Protein AF-A0A7S0VS40-F1 (afdb_monomer)

Solvent-accessible surface area (backbone atoms only — not comparable to full-atom values): 7631 Å² total; per-residue (Å²): 134,65,94,85,54,64,66,47,78,46,68,32,42,30,72,89,53,101,75,30,57,52,51,64,50,39,63,75,50,34,48,69,79,41,61,60,46,90,38,32,65,32,36,32,33,24,39,34,40,30,71,51,86,94,34,74,97,52,78,59,32,37,36,39,28,26,29,62,51,68,70,21,24,56,50,43,37,62,72,48,51,48,27,49,53,33,44,76,72,66,40,92,74,34,69,81,91,82,80,91,79,84,73,95,59,92,78,90,74,65,93,88,34,61,69,70,76,89,78,86,87,82,84,84,132

Sequence (125 aa):
ISKGADILVTSGGVSMGDRDLVKPLLEKRGVIHYGRVLMKPGKPLTFATVETPERQGKPRLLVFGLPGNPVSSIVTFHLVVHPCIRKLKGFADPYLRRVRALTSTPLKLDPERPEYHRVMLKWDD

InterPro domains:
  IPR001453 MoaB/Mog domain [PF00994] (3-86)
  IPR008284 Molybdenum cofactor biosynthesis, conserved site [PS01079] (15-48)
  IPR036425 MoaB/Mog-like domain superfamily [G3DSA:3.40.980.10] (1-95)
  IPR036425 MoaB/Mog-like domain superfamily [SSF53218] (3-91)
  IPR036688 MoeA, C-terminal, domain IV superfamily [G3DSA:2.40.340.10] (98-125)
  IPR038987 Molybdopterin biosynthesis protein MoeA-like [PTHR10192] (2-123)

Foldseek 3Di:
DDQDDQEAEAEALLAPDPRSVVVVVLVVFWAWPDQADQAPPAGRWTWTFGDDPSQVVHGTRIYIYTYNPPVNRVVCCLQPVQLVVCVVVVNPRSHDDDDDDDDPDDDDDDPRGYYDDDDDDDDDD

Organism: NCBI:txid464990

Secondary structure (DSSP, 8-state):
--TT-SEEEEESS-SSSTT--HHHHHHHHEEEEES--S-BTTTT-EEEEE--GGGTTSPPEEEEEE-SSHHHHHHHIIIIIHHHHHHHTT-SS-SPP------SS-----SSS-B----------

Mean predicted aligned error: 4.87 Å

Structure (mmCIF, N/CA/C/O backbone):
data_AF-A0A7S0VS40-F1
#
_entry.id   AF-A0A7S0VS40-F1
#
loop_
_atom_site.group_PDB
_atom_site.id
_atom_site.type_symbol
_atom_site.label_atom_id
_atom_site.label_alt_id
_atom_site.label_comp_id
_atom_site.label_asym_id
_atom_site.label_entity_id
_atom_site.label_seq_id
_atom_site.pdbx_PDB_ins_code
_atom_site.Cartn_x
_atom_site.Cartn_y
_atom_site.Cartn_z
_atom_site.occupancy
_atom_site.B_iso_or_equiv
_atom_site.auth_seq_id
_atom_site.auth_comp_id
_atom_site.auth_asym_id
_atom_site.auth_atom_id
_atom_site.pdbx_PDB_model_num
ATOM 1 N N . ILE A 1 1 ? -15.748 8.428 12.177 1.00 56.72 1 ILE A N 1
ATOM 2 C CA . ILE A 1 1 ? -15.087 8.479 10.844 1.00 56.72 1 ILE A CA 1
ATOM 3 C C . ILE A 1 1 ? -15.590 7.265 10.066 1.00 56.72 1 ILE A C 1
ATOM 5 O O . ILE A 1 1 ? -15.628 6.195 10.649 1.00 56.72 1 ILE A O 1
ATOM 9 N N . SER A 1 2 ? -16.094 7.483 8.844 1.00 59.19 2 SER A N 1
ATOM 10 C CA . SER A 1 2 ? -16.762 6.518 7.943 1.00 59.19 2 SER A CA 1
ATOM 11 C C . SER A 1 2 ? -17.877 5.653 8.560 1.00 59.19 2 SER A C 1
ATOM 13 O O . SER A 1 2 ? -17.663 4.491 8.907 1.00 59.19 2 SER A O 1
ATOM 15 N N . LYS A 1 3 ? -19.099 6.201 8.649 1.00 66.25 3 LYS A N 1
ATOM 16 C CA . LYS A 1 3 ? -20.297 5.430 9.021 1.00 66.25 3 LYS A CA 1
ATOM 17 C C . LYS A 1 3 ? -20.519 4.310 7.991 1.00 66.25 3 LYS A C 1
ATOM 19 O O . LYS A 1 3 ? -21.000 4.573 6.897 1.00 66.25 3 LYS A O 1
ATOM 24 N N . GLY A 1 4 ? -20.124 3.085 8.336 1.00 79.25 4 GLY A N 1
ATOM 25 C CA . GLY A 1 4 ? -20.387 1.875 7.548 1.00 79.25 4 GLY A CA 1
ATOM 26 C C . GLY A 1 4 ? -19.307 1.424 6.555 1.00 79.25 4 GLY A C 1
ATOM 27 O O . GLY A 1 4 ? -19.480 0.362 5.975 1.00 79.25 4 GLY A O 1
ATOM 28 N N . ALA A 1 5 ? -18.193 2.143 6.369 1.00 89.75 5 ALA A N 1
ATOM 29 C CA . ALA A 1 5 ? -17.125 1.676 5.467 1.00 89.75 5 ALA A CA 1
ATOM 30 C C . ALA A 1 5 ? -16.212 0.653 6.153 1.00 89.75 5 ALA A C 1
ATOM 32 O O . ALA A 1 5 ? -15.900 0.828 7.331 1.00 89.75 5 ALA A O 1
ATOM 33 N N . ASP A 1 6 ? -15.768 -0.379 5.429 1.00 92.81 6 ASP A N 1
ATOM 34 C CA . ASP A 1 6 ? -14.789 -1.386 5.891 1.00 92.81 6 ASP A CA 1
ATOM 35 C C . ASP A 1 6 ? -13.336 -0.956 5.719 1.00 92.81 6 ASP A C 1
ATOM 37 O O . ASP A 1 6 ? -12.459 -1.396 6.466 1.00 92.81 6 ASP A O 1
ATOM 41 N N . ILE A 1 7 ? -13.092 -0.067 4.756 1.00 95.56 7 ILE A N 1
ATOM 42 C CA . ILE A 1 7 ? -11.774 0.470 4.448 1.00 95.56 7 ILE A CA 1
ATOM 43 C C . ILE A 1 7 ? -11.857 1.997 4.382 1.00 95.56 7 ILE A C 1
ATOM 45 O O . ILE A 1 7 ? -12.709 2.554 3.690 1.00 95.56 7 ILE A O 1
ATOM 49 N N . LEU A 1 8 ? -10.924 2.668 5.053 1.00 94.69 8 LEU A N 1
ATOM 50 C CA . LEU A 1 8 ? -10.607 4.079 4.876 1.00 94.69 8 LEU A CA 1
ATOM 51 C C . LEU A 1 8 ? -9.257 4.195 4.164 1.00 94.69 8 LEU A C 1
ATOM 53 O O . LEU A 1 8 ? -8.254 3.656 4.627 1.00 94.69 8 LEU A O 1
ATOM 57 N N . VAL A 1 9 ? -9.220 4.927 3.056 1.00 95.75 9 VAL A N 1
ATOM 58 C CA . VAL A 1 9 ? -7.980 5.216 2.328 1.00 95.75 9 VAL A CA 1
ATOM 59 C C . VAL A 1 9 ? -7.740 6.716 2.362 1.00 95.75 9 VAL A C 1
ATOM 61 O O . VAL A 1 9 ? -8.626 7.493 2.010 1.00 95.75 9 VAL A O 1
ATOM 64 N N . THR A 1 10 ? -6.546 7.123 2.773 1.00 93.62 10 THR A N 1
ATOM 65 C CA . THR A 1 10 ? -6.080 8.509 2.679 1.00 93.62 10 THR A CA 1
ATOM 66 C C . THR A 1 10 ? -4.846 8.575 1.789 1.00 93.62 10 THR A C 1
ATOM 68 O O . THR A 1 10 ? -4.141 7.582 1.624 1.00 93.62 10 THR A O 1
ATOM 71 N N . SER A 1 11 ? -4.566 9.739 1.206 1.00 91.25 11 SER A N 1
ATOM 72 C CA . SER A 1 11 ? -3.326 9.996 0.469 1.00 91.25 11 SER A CA 1
ATOM 73 C C . SER A 1 11 ? -2.679 11.282 0.964 1.00 91.25 11 SER A C 1
ATOM 75 O O . SER A 1 11 ? -3.352 12.307 1.057 1.00 91.25 11 SER A O 1
ATOM 77 N N . GLY A 1 12 ? -1.377 11.238 1.245 1.00 84.88 12 GLY A N 1
ATOM 78 C CA . GLY A 1 12 ? -0.676 12.336 1.914 1.00 84.88 12 GLY A CA 1
ATOM 79 C C . GLY A 1 12 ? -0.901 12.334 3.430 1.00 84.88 12 GLY A C 1
ATOM 80 O O . GLY A 1 12 ? -1.679 11.542 3.957 1.00 84.88 12 GLY A O 1
ATOM 81 N N . GLY A 1 13 ? -0.169 13.183 4.157 1.00 81.00 13 GLY A N 1
ATOM 82 C CA . GLY A 1 13 ? -0.310 13.294 5.615 1.00 81.00 13 GLY A CA 1
ATOM 83 C C . GLY A 1 13 ? 0.314 12.147 6.428 1.00 81.00 13 GLY A C 1
ATOM 84 O O . GLY A 1 13 ? 0.030 12.032 7.618 1.00 81.00 13 GLY A O 1
ATOM 85 N N . VAL A 1 14 ? 1.102 11.266 5.793 1.00 76.69 14 VAL A N 1
ATOM 86 C CA . VAL A 1 14 ? 1.609 9.989 6.356 1.00 76.69 14 VAL A CA 1
ATOM 87 C C . VAL A 1 14 ? 3.135 9.853 6.291 1.00 76.69 14 VAL A C 1
ATOM 89 O O . VAL A 1 14 ? 3.680 8.775 6.522 1.00 76.69 14 VAL A O 1
ATOM 92 N N . SER A 1 15 ? 3.852 10.910 5.925 1.00 76.62 15 SER A N 1
ATOM 93 C CA . SER A 1 15 ? 5.303 10.889 5.733 1.00 76.62 15 SER A CA 1
ATOM 94 C C . SER A 1 15 ? 6.048 11.259 7.029 1.00 76.62 15 SER A C 1
ATOM 96 O O . SER A 1 15 ? 5.862 10.565 8.034 1.00 76.62 15 SER A O 1
ATOM 98 N N . MET A 1 16 ? 6.928 12.269 6.973 1.00 65.81 16 MET A N 1
ATOM 99 C CA . MET A 1 16 ? 7.728 12.840 8.066 1.00 65.81 16 MET A CA 1
ATOM 100 C C . MET A 1 16 ? 7.590 14.375 8.156 1.00 65.81 16 MET A C 1
ATOM 102 O O . MET A 1 16 ? 8.482 15.033 8.674 1.00 65.81 16 MET A O 1
ATOM 106 N N . GLY A 1 17 ? 6.555 14.967 7.559 1.00 65.88 17 GLY A N 1
ATOM 107 C CA . GLY A 1 17 ? 6.336 16.413 7.595 1.00 65.88 17 GLY A CA 1
ATOM 108 C C . GLY A 1 17 ? 5.640 16.854 8.881 1.00 65.88 17 GLY A C 1
ATOM 109 O O . GLY A 1 17 ? 4.807 16.131 9.419 1.00 65.88 17 GLY A O 1
ATOM 110 N N . ASP A 1 18 ? 5.897 18.085 9.319 1.00 61.91 18 ASP A N 1
ATOM 111 C CA . ASP A 1 18 ? 5.350 18.663 10.563 1.00 61.91 18 ASP A CA 1
ATOM 112 C C . ASP A 1 18 ? 3.811 18.747 10.595 1.00 61.91 18 ASP A C 1
ATOM 114 O O . ASP A 1 18 ? 3.200 18.998 11.632 1.00 61.91 18 ASP A O 1
ATOM 118 N N . ARG A 1 19 ? 3.163 18.538 9.441 1.00 72.06 19 ARG A N 1
ATOM 119 C CA . ARG A 1 19 ? 1.703 18.524 9.263 1.00 72.06 19 ARG A CA 1
ATOM 120 C C . ARG A 1 19 ? 1.145 17.135 8.943 1.00 72.06 19 ARG A C 1
ATOM 122 O O . ARG A 1 19 ? -0.001 17.021 8.508 1.00 72.06 19 ARG A O 1
ATOM 129 N N . ASP A 1 20 ? 1.921 16.074 9.153 1.00 80.62 20 ASP A N 1
ATOM 130 C CA . ASP A 1 20 ? 1.473 14.694 8.956 1.00 80.62 20 ASP A CA 1
ATOM 131 C C . ASP A 1 20 ? 0.605 14.226 10.131 1.00 80.62 20 ASP A C 1
ATOM 133 O O . ASP A 1 20 ? 1.014 13.451 10.991 1.00 80.62 20 ASP A O 1
ATOM 137 N N . LEU A 1 21 ? -0.635 14.718 10.162 1.00 83.38 21 LEU A N 1
ATOM 138 C CA . LEU A 1 21 ? -1.594 14.467 11.241 1.00 83.38 21 LEU A CA 1
ATOM 139 C C . LEU A 1 21 ? -2.183 13.048 11.225 1.00 83.38 21 LEU A C 1
ATOM 141 O O . LEU A 1 21 ? -2.769 12.622 12.221 1.00 83.38 21 LEU A O 1
ATOM 145 N N . VAL A 1 22 ? -2.046 12.305 10.120 1.00 84.00 22 VAL A N 1
ATOM 146 C CA . VAL A 1 22 ? -2.681 10.985 9.974 1.00 84.00 22 VAL A CA 1
ATOM 147 C C . VAL A 1 22 ? -2.051 9.976 10.928 1.00 84.00 22 VAL A C 1
ATOM 149 O O . VAL A 1 22 ? -2.776 9.264 11.616 1.00 84.00 22 VAL A O 1
ATOM 152 N N . LYS A 1 23 ? -0.717 9.933 11.022 1.00 80.38 23 LYS A N 1
ATOM 153 C CA . LYS A 1 23 ? -0.016 8.995 11.914 1.00 80.38 23 LYS A CA 1
ATOM 154 C C . LYS A 1 23 ? -0.344 9.233 13.395 1.00 80.38 23 LYS A C 1
ATOM 156 O O . LYS A 1 23 ? -0.868 8.302 14.000 1.00 80.38 23 LYS A O 1
ATOM 161 N N . PRO A 1 24 ? -0.186 10.451 13.954 1.00 86.62 24 PRO A N 1
ATOM 162 C CA . PRO A 1 24 ? -0.559 10.723 15.343 1.00 86.62 24 PRO A CA 1
ATOM 163 C C . PRO A 1 24 ? -2.032 10.435 15.646 1.00 86.62 24 PRO A C 1
ATOM 165 O O . PRO A 1 24 ? -2.379 10.007 16.747 1.00 86.62 24 PRO A O 1
ATOM 168 N N . LEU A 1 25 ? -2.932 10.670 14.684 1.00 87.81 25 LEU A N 1
ATOM 169 C CA . LEU A 1 25 ? -4.347 10.349 14.856 1.00 87.81 25 LEU A CA 1
ATOM 170 C C . LEU A 1 25 ? -4.577 8.833 14.927 1.00 87.81 25 LEU A C 1
ATOM 172 O O . LEU A 1 25 ? -5.352 8.376 15.768 1.00 87.81 25 LEU A O 1
ATOM 176 N N . LEU A 1 26 ? -3.909 8.063 14.065 1.00 88.56 26 LEU A N 1
ATOM 177 C CA . LEU A 1 26 ? -3.995 6.604 14.054 1.00 88.56 26 LEU A CA 1
ATOM 178 C C . LEU A 1 26 ? -3.369 5.979 15.301 1.00 88.56 26 LEU A C 1
ATOM 180 O O . LEU A 1 26 ? -3.962 5.056 15.846 1.00 88.56 26 LEU A O 1
ATOM 184 N N . GLU A 1 27 ? -2.254 6.512 15.799 1.00 87.75 27 GLU A N 1
ATOM 185 C CA . GLU A 1 27 ? -1.626 6.077 17.058 1.00 87.75 27 GLU A CA 1
ATOM 186 C C . GLU A 1 27 ? -2.561 6.256 18.260 1.00 87.75 27 GLU A C 1
ATOM 188 O O . GLU A 1 27 ? -2.595 5.419 19.155 1.00 87.75 27 GLU A O 1
ATOM 193 N N . 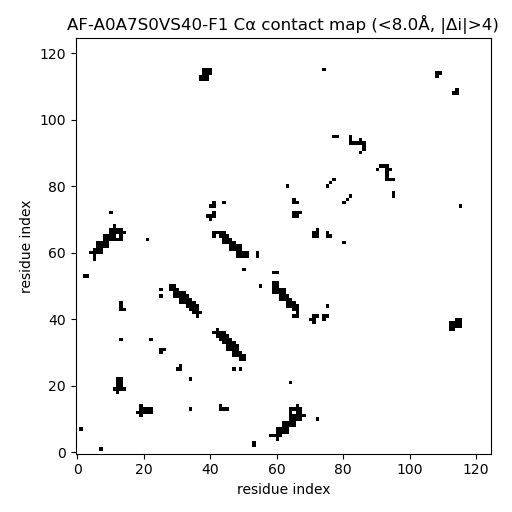LYS A 1 28 ? -3.367 7.325 18.270 1.00 89.50 28 LYS A N 1
ATOM 194 C CA . LYS A 1 28 ? -4.331 7.595 19.350 1.00 89.50 28 LYS A CA 1
ATOM 195 C C . LYS A 1 28 ? -5.614 6.772 19.258 1.00 89.50 28 LYS A C 1
ATOM 197 O O . LYS A 1 28 ? -6.299 6.602 20.262 1.00 89.50 28 LYS A O 1
ATOM 202 N N . ARG A 1 29 ? -6.018 6.367 18.053 1.00 88.56 29 ARG A N 1
ATOM 203 C CA . ARG A 1 29 ? -7.353 5.795 17.786 1.00 88.56 29 ARG A CA 1
ATOM 204 C C . ARG A 1 29 ? -7.318 4.325 17.372 1.00 88.56 29 ARG A C 1
ATOM 206 O O . ARG A 1 29 ? -8.373 3.708 17.280 1.00 88.56 29 ARG A O 1
ATOM 213 N N . GLY A 1 30 ? -6.149 3.760 17.104 1.00 91.50 30 GLY A N 1
ATOM 214 C CA . GLY A 1 30 ? -6.023 2.402 16.602 1.00 91.50 30 GLY A CA 1
ATOM 215 C C . GLY A 1 30 ? -4.626 1.828 16.769 1.00 91.50 30 GLY A C 1
ATOM 216 O O . GLY A 1 30 ? -3.818 2.296 17.561 1.00 91.50 30 GLY A O 1
ATOM 217 N N . VAL A 1 31 ? -4.363 0.772 16.009 1.00 94.75 31 VAL A N 1
ATOM 218 C CA . VAL A 1 31 ? -3.086 0.059 15.992 1.00 94.75 31 VAL A CA 1
ATOM 219 C C . VAL A 1 31 ? -2.460 0.246 14.623 1.00 94.75 31 VAL A C 1
ATOM 221 O O . VAL A 1 31 ? -3.044 -0.185 13.627 1.00 94.75 31 VAL A O 1
ATOM 224 N N . ILE A 1 32 ? -1.287 0.876 14.570 1.00 94.50 32 ILE A N 1
A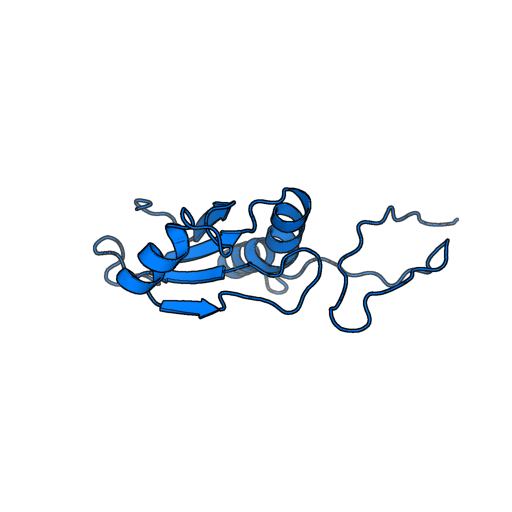TOM 225 C CA . ILE A 1 32 ? -0.459 0.927 13.362 1.00 94.50 32 ILE A CA 1
ATOM 226 C C . ILE A 1 32 ? 0.322 -0.384 13.266 1.00 94.50 32 ILE A C 1
ATOM 228 O O . ILE A 1 32 ? 1.092 -0.717 14.160 1.00 94.50 32 ILE A O 1
ATOM 232 N N . HIS A 1 33 ? 0.140 -1.110 12.165 1.00 95.88 33 HIS A N 1
ATOM 233 C CA . HIS A 1 33 ? 0.849 -2.368 11.897 1.00 95.88 33 HIS A CA 1
ATOM 234 C C . HIS A 1 33 ? 2.188 -2.118 11.208 1.00 95.88 33 HIS A C 1
ATOM 236 O O . HIS A 1 3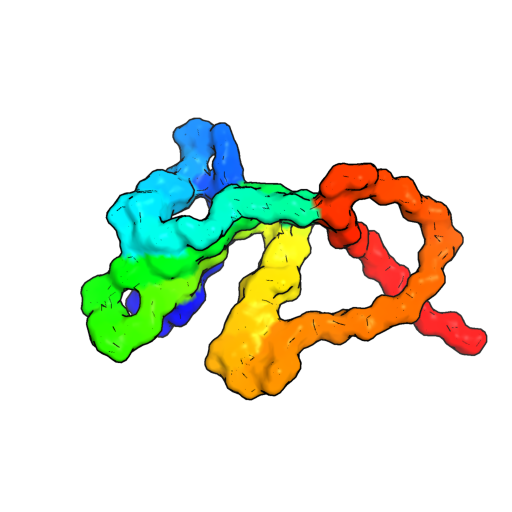3 ? 3.176 -2.792 11.479 1.00 95.88 33 HIS A O 1
ATOM 242 N N . TYR A 1 34 ? 2.229 -1.126 10.321 1.00 93.56 34 TYR A N 1
ATOM 243 C CA . TYR A 1 34 ? 3.459 -0.613 9.729 1.00 93.56 34 TYR A CA 1
ATOM 244 C C . TYR A 1 34 ? 3.258 0.829 9.266 1.00 93.56 34 TYR A C 1
ATOM 246 O O . TYR A 1 34 ? 2.174 1.202 8.821 1.00 93.56 34 TYR A O 1
ATOM 254 N N . GLY A 1 35 ? 4.317 1.639 9.355 1.00 90.56 35 GLY A N 1
ATOM 255 C CA . GLY A 1 35 ? 4.341 3.032 8.879 1.00 90.56 35 GLY A CA 1
ATOM 25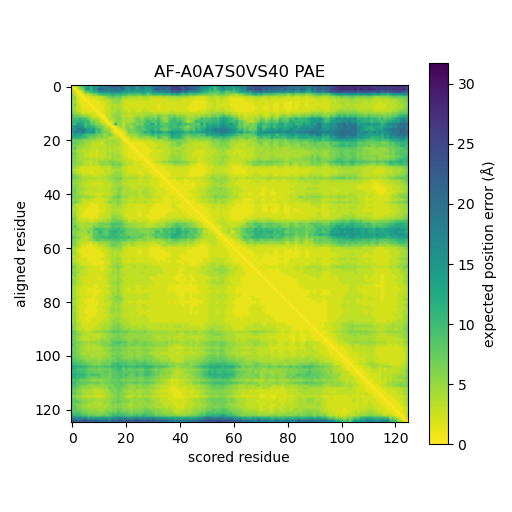6 C C . GLY A 1 35 ? 5.404 3.313 7.813 1.00 90.56 35 GLY A C 1
ATOM 257 O O . GLY A 1 35 ? 5.570 4.462 7.388 1.00 90.56 35 GLY A O 1
ATOM 258 N N . ARG A 1 36 ? 6.172 2.281 7.440 1.00 91.31 36 ARG A N 1
ATOM 259 C CA . ARG A 1 36 ? 7.156 2.294 6.359 1.00 91.31 36 ARG A CA 1
ATOM 260 C C . ARG A 1 36 ? 7.251 0.907 5.730 1.00 91.31 36 ARG A C 1
ATOM 262 O O . ARG A 1 36 ? 7.225 -0.089 6.445 1.00 91.31 36 ARG A O 1
ATOM 269 N N . VAL A 1 37 ? 7.432 0.861 4.416 1.00 94.50 37 VAL A N 1
ATOM 270 C CA . VAL A 1 37 ? 7.636 -0.377 3.652 1.00 94.50 37 VAL A CA 1
ATOM 271 C C . VAL A 1 37 ? 8.935 -0.274 2.861 1.00 94.50 37 VAL A C 1
ATOM 273 O O . VAL A 1 37 ? 9.244 0.776 2.290 1.00 94.50 37 VAL A O 1
ATOM 276 N N . LEU A 1 38 ? 9.711 -1.360 2.826 1.00 95.81 38 LEU A N 1
ATOM 277 C CA . LEU A 1 38 ? 10.933 -1.448 2.029 1.00 95.81 38 LEU A CA 1
ATOM 278 C C . LEU A 1 38 ? 10.573 -1.612 0.544 1.00 95.81 38 LEU A C 1
ATOM 280 O O . LEU A 1 38 ? 10.490 -2.717 0.020 1.00 95.81 38 LEU A O 1
ATOM 284 N N . MET A 1 39 ? 10.294 -0.492 -0.119 1.00 95.50 39 MET A N 1
ATOM 285 C CA . MET A 1 39 ? 9.906 -0.453 -1.528 1.00 95.50 39 MET A CA 1
ATOM 286 C C . MET A 1 39 ? 10.241 0.889 -2.177 1.00 95.50 39 MET A C 1
ATOM 288 O O . MET A 1 39 ? 10.389 1.918 -1.499 1.00 95.50 39 MET A O 1
ATOM 292 N N . LYS A 1 40 ? 10.277 0.895 -3.510 1.00 95.06 40 LYS A N 1
ATOM 293 C CA . LYS A 1 40 ? 10.398 2.107 -4.317 1.00 95.06 40 LYS A CA 1
ATOM 294 C C . LYS A 1 40 ? 9.489 2.037 -5.552 1.00 95.06 40 LYS A C 1
ATOM 296 O O . LYS A 1 40 ? 9.539 1.052 -6.273 1.00 95.06 40 LYS A O 1
ATOM 301 N N . PRO A 1 41 ? 8.690 3.075 -5.847 1.00 94.56 41 PRO A N 1
ATOM 302 C CA . PRO A 1 41 ? 8.263 4.139 -4.935 1.00 94.56 41 PRO A CA 1
ATOM 303 C C . PRO A 1 41 ? 7.329 3.586 -3.839 1.00 94.56 41 PRO A C 1
ATOM 305 O O . PRO A 1 41 ? 6.820 2.483 -3.978 1.00 94.56 41 PRO A O 1
ATOM 308 N N . GLY A 1 42 ? 7.072 4.345 -2.764 1.00 94.31 42 GLY A N 1
ATOM 309 C CA . GLY A 1 42 ? 6.042 3.964 -1.777 1.00 94.31 42 GLY A CA 1
ATOM 310 C C . GLY A 1 42 ? 6.471 3.823 -0.315 1.00 94.31 42 GLY A C 1
ATOM 311 O O . GLY A 1 42 ? 5.637 3.472 0.513 1.00 94.31 42 GLY A O 1
ATOM 312 N N . LYS A 1 43 ? 7.728 4.146 0.029 1.00 93.75 43 LYS A N 1
ATOM 313 C CA . LYS A 1 43 ? 8.281 4.002 1.392 1.00 93.75 43 LYS A CA 1
ATOM 314 C C . LYS A 1 43 ? 7.341 4.409 2.544 1.00 93.75 43 LYS A C 1
ATOM 316 O O . LYS A 1 43 ? 7.292 3.639 3.495 1.00 93.75 43 LYS A O 1
ATOM 321 N N . PRO A 1 44 ? 6.619 5.552 2.534 1.00 93.88 44 PRO A N 1
ATOM 322 C CA . PRO A 1 44 ? 5.808 5.974 3.682 1.00 93.88 44 PRO A CA 1
ATOM 323 C C . PRO A 1 44 ? 4.391 5.366 3.724 1.00 93.88 44 PRO A C 1
ATOM 325 O O . PRO A 1 44 ? 3.523 5.912 4.402 1.00 93.88 44 PRO A O 1
ATOM 328 N N . LEU A 1 45 ? 4.130 4.262 3.012 1.00 95.00 45 LEU A N 1
ATOM 329 C CA . LEU A 1 45 ? 2.865 3.538 3.138 1.00 95.00 45 LEU A CA 1
ATOM 330 C C . LEU A 1 45 ? 2.620 3.124 4.597 1.0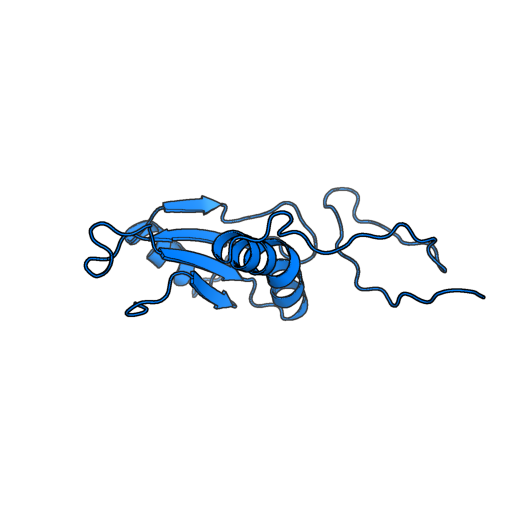0 95.00 45 LEU A C 1
ATOM 332 O O . LEU A 1 45 ? 3.468 2.491 5.228 1.00 95.00 45 LEU A O 1
ATOM 336 N N . THR A 1 46 ? 1.440 3.472 5.104 1.00 95.06 46 THR A N 1
ATOM 337 C CA . THR A 1 46 ? 0.992 3.154 6.460 1.00 95.06 46 THR A CA 1
ATOM 338 C C . THR A 1 46 ? -0.250 2.270 6.416 1.00 95.06 46 THR A C 1
ATOM 340 O O . THR A 1 46 ? -1.165 2.530 5.636 1.00 95.06 46 THR A O 1
ATOM 343 N N . PHE A 1 47 ? -0.311 1.259 7.278 1.00 96.81 47 PHE A N 1
ATOM 344 C CA . PHE A 1 47 ? -1.514 0.463 7.511 1.00 96.81 47 PHE A CA 1
ATOM 345 C C . PHE A 1 47 ? -1.828 0.396 8.997 1.00 96.81 47 PHE A C 1
ATOM 347 O O . PHE A 1 47 ? -0.948 0.149 9.826 1.00 96.81 47 PHE A O 1
ATOM 354 N N . ALA A 1 48 ? -3.099 0.594 9.319 1.00 96.06 48 ALA A N 1
ATOM 355 C CA . ALA A 1 48 ? -3.604 0.560 10.674 1.00 96.06 48 ALA A CA 1
ATOM 356 C C . ALA A 1 48 ? -4.987 -0.090 10.744 1.00 96.06 48 ALA A C 1
ATOM 358 O O . ALA A 1 48 ? -5.715 -0.172 9.756 1.00 96.06 48 ALA A O 1
ATOM 359 N N . THR A 1 49 ? -5.363 -0.513 11.944 1.00 95.81 49 THR A N 1
ATOM 360 C CA . THR A 1 49 ? -6.732 -0.927 12.268 1.00 95.81 49 THR A CA 1
ATOM 361 C C . THR A 1 49 ? -7.286 -0.049 13.372 1.00 95.81 49 THR A C 1
ATOM 363 O O . THR A 1 49 ? -6.620 0.127 14.391 1.00 95.81 49 THR A O 1
ATOM 366 N N . VAL A 1 50 ? -8.501 0.460 13.197 1.00 93.38 50 VAL A N 1
ATOM 367 C CA . VAL A 1 50 ? -9.174 1.356 14.146 1.00 93.38 50 VAL A CA 1
ATOM 368 C C . VAL A 1 50 ? -10.465 0.702 14.633 1.00 93.38 50 VAL A C 1
ATOM 370 O O . VAL A 1 50 ? -11.253 0.203 13.830 1.00 93.38 50 VAL A O 1
ATOM 373 N N . GLU A 1 51 ? -10.679 0.708 15.947 1.00 90.00 51 GLU A N 1
ATOM 374 C CA . GLU A 1 51 ? -11.964 0.350 16.553 1.00 90.00 51 GLU A CA 1
ATOM 375 C C . GLU A 1 51 ? -12.835 1.609 16.624 1.00 90.00 51 GLU A C 1
ATOM 377 O O . GLU A 1 51 ? -12.353 2.670 17.031 1.00 90.00 51 GLU A O 1
ATOM 382 N N . THR A 1 52 ? -14.102 1.523 16.217 1.00 84.56 52 THR A N 1
ATOM 383 C CA . THR A 1 52 ? -15.039 2.650 16.341 1.00 84.56 52 THR A CA 1
ATOM 384 C C . THR A 1 52 ? -16.304 2.199 17.063 1.00 84.56 52 THR A C 1
ATOM 386 O O . THR A 1 52 ? -16.698 1.044 16.909 1.00 84.56 52 THR A O 1
ATOM 389 N N . PRO A 1 53 ? -16.978 3.078 17.829 1.00 84.44 53 PRO A N 1
ATOM 390 C CA . PRO A 1 53 ? -18.217 2.712 18.521 1.00 84.44 53 PRO A CA 1
ATOM 391 C C . PRO A 1 53 ? -19.277 2.115 17.584 1.00 84.44 53 PRO A C 1
ATOM 393 O O . PRO A 1 53 ? -19.988 1.185 17.943 1.00 84.44 53 PRO A O 1
ATOM 396 N N . GLU A 1 54 ? -19.342 2.596 16.341 1.00 81.44 54 GLU A N 1
ATOM 397 C CA . GLU A 1 54 ? -20.293 2.132 15.324 1.00 81.44 54 GLU A CA 1
ATOM 398 C C . GLU A 1 54 ? -19.950 0.746 14.738 1.00 81.44 54 GLU A C 1
ATOM 400 O O . GLU A 1 54 ? -20.704 0.212 13.918 1.00 81.44 54 GLU A O 1
ATOM 405 N N . ARG A 1 55 ? -18.803 0.171 15.124 1.00 81.88 55 ARG A N 1
ATOM 406 C CA . ARG A 1 55 ? -18.300 -1.138 14.689 1.00 81.88 55 ARG A CA 1
ATOM 407 C C . ARG A 1 55 ? -18.283 -2.184 15.805 1.00 81.88 55 ARG A C 1
ATOM 409 O O . ARG A 1 55 ? -17.732 -3.258 15.596 1.00 81.88 55 ARG A O 1
ATOM 416 N N . GLN A 1 56 ? -18.951 -1.941 16.935 1.00 81.44 56 GLN A N 1
ATOM 417 C CA . GLN A 1 56 ? -19.065 -2.938 18.001 1.00 81.44 56 GLN A CA 1
ATOM 418 C C . GLN A 1 56 ? -19.641 -4.265 17.460 1.00 81.44 56 GLN A C 1
ATOM 420 O O . GLN A 1 56 ? -20.712 -4.293 16.856 1.00 81.44 56 GLN A O 1
ATOM 425 N N . GLY A 1 57 ? -18.892 -5.361 17.628 1.00 82.88 57 GLY A N 1
ATOM 426 C CA . GLY A 1 57 ? -19.242 -6.686 17.091 1.00 82.88 57 GLY A CA 1
ATOM 427 C C . GLY A 1 57 ? -18.933 -6.898 15.599 1.00 82.88 57 GLY A C 1
ATOM 428 O O . GLY A 1 57 ? -19.242 -7.958 15.061 1.00 82.88 57 GLY A O 1
ATOM 429 N N . LYS A 1 58 ? -18.314 -5.924 14.922 1.00 85.56 58 LYS A N 1
ATOM 430 C CA . LYS A 1 58 ? -17.836 -6.013 13.533 1.00 85.56 58 LYS A CA 1
ATOM 431 C C . LYS A 1 58 ? -16.302 -6.012 13.494 1.00 85.56 58 LYS A C 1
ATOM 433 O O . LYS A 1 58 ? -15.660 -5.615 14.463 1.00 85.56 58 LYS A O 1
ATOM 438 N N . PRO A 1 59 ? -15.677 -6.425 12.375 1.00 88.88 59 PRO A N 1
ATOM 439 C CA . PRO A 1 59 ? -14.238 -6.264 12.197 1.00 88.88 59 PRO A CA 1
ATOM 440 C C . PRO A 1 59 ? -13.800 -4.800 12.348 1.00 88.88 59 PRO A C 1
ATOM 442 O O . PRO A 1 59 ? -14.550 -3.879 12.015 1.00 88.88 59 PRO A O 1
ATOM 445 N N . ARG A 1 60 ? -12.560 -4.573 12.788 1.00 92.38 60 ARG A N 1
ATOM 446 C CA . ARG A 1 60 ? -11.969 -3.226 12.869 1.00 92.38 60 ARG A CA 1
ATOM 447 C C . ARG A 1 60 ? -11.950 -2.542 11.501 1.00 92.38 60 ARG A C 1
ATOM 449 O O . ARG A 1 60 ? -11.774 -3.202 10.478 1.00 92.38 60 ARG A O 1
ATOM 456 N N . LEU A 1 61 ? -12.079 -1.215 11.488 1.00 94.56 61 LEU A N 1
ATOM 457 C CA . LEU A 1 61 ? -11.890 -0.407 10.283 1.00 94.56 61 LEU A CA 1
ATOM 458 C C . LEU A 1 61 ? -10.441 -0.545 9.810 1.00 94.56 61 LEU A C 1
ATOM 460 O O . LEU A 1 61 ? -9.512 -0.251 10.567 1.00 94.56 61 LEU A O 1
ATOM 464 N N . LEU A 1 62 ? -10.247 -0.957 8.560 1.00 96.31 62 LEU A N 1
ATOM 465 C CA . LEU A 1 62 ? -8.930 -0.998 7.936 1.00 96.31 62 LEU A CA 1
ATOM 466 C C . LEU A 1 62 ? -8.579 0.398 7.423 1.00 96.31 62 LEU A C 1
ATOM 468 O O . LEU A 1 62 ? -9.352 0.986 6.670 1.00 96.31 62 LEU A O 1
ATOM 472 N N . VAL A 1 63 ? -7.423 0.934 7.804 1.00 95.94 63 VAL A N 1
ATOM 473 C CA . VAL A 1 63 ? -6.982 2.263 7.369 1.00 95.94 63 VAL A CA 1
ATOM 474 C C . VAL A 1 63 ? -5.667 2.165 6.613 1.00 95.94 63 VAL 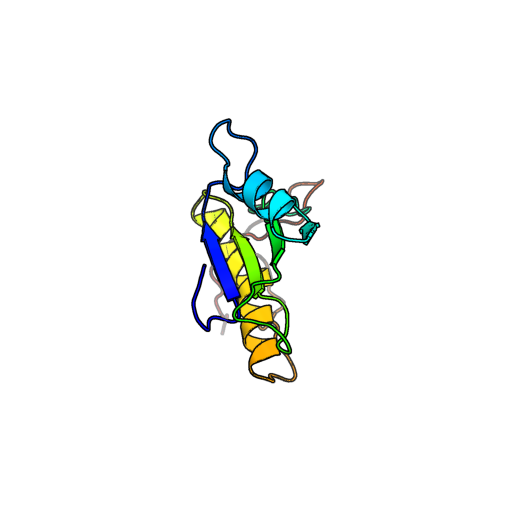A C 1
ATOM 476 O O . VAL A 1 63 ? -4.668 1.696 7.156 1.00 95.94 63 VAL A O 1
ATOM 479 N N . PHE A 1 64 ? -5.657 2.650 5.373 1.00 96.56 64 PHE A N 1
ATOM 480 C CA . PHE A 1 64 ? -4.462 2.750 4.540 1.00 96.56 64 PHE A CA 1
ATOM 481 C C . PHE A 1 64 ? -4.093 4.212 4.324 1.00 96.56 64 PHE A C 1
ATOM 483 O O . PHE A 1 64 ? -4.839 4.974 3.711 1.00 96.56 64 PHE A O 1
ATOM 490 N N . GLY A 1 65 ? -2.918 4.583 4.815 1.00 95.31 65 GLY A N 1
ATOM 491 C CA . GLY A 1 65 ? -2.304 5.878 4.588 1.00 95.31 65 GLY A CA 1
ATOM 492 C C . GLY A 1 65 ? -1.338 5.815 3.412 1.00 95.31 65 GLY A C 1
ATOM 493 O O . GLY A 1 65 ? -0.196 5.378 3.575 1.00 95.31 65 GLY A O 1
ATOM 494 N N . LEU A 1 66 ? -1.790 6.229 2.230 1.00 95.94 66 LEU A N 1
ATOM 495 C CA . LEU A 1 66 ? -0.985 6.230 1.014 1.00 95.94 66 LEU A CA 1
ATOM 496 C C . LEU A 1 66 ? -0.041 7.443 0.971 1.00 95.94 66 LEU A C 1
ATOM 498 O O . LEU A 1 66 ? -0.388 8.527 1.449 1.00 95.94 66 LEU A O 1
ATOM 502 N N . PRO A 1 67 ? 1.145 7.312 0.355 1.00 93.75 67 PRO A N 1
ATOM 503 C CA . PRO A 1 67 ? 2.046 8.439 0.136 1.00 93.75 67 PRO A CA 1
ATOM 504 C C . PRO A 1 67 ? 1.375 9.589 -0.633 1.00 93.75 67 PRO A C 1
ATOM 506 O O . PRO A 1 67 ? 0.574 9.353 -1.531 1.00 93.75 67 PRO A O 1
ATOM 509 N N . GLY A 1 68 ? 1.758 10.838 -0.346 1.00 92.19 68 GLY A N 1
ATOM 510 C CA . GLY A 1 68 ? 1.224 12.010 -1.063 1.00 92.19 68 GLY A CA 1
ATOM 511 C C . GLY A 1 68 ? 1.739 12.164 -2.499 1.00 92.19 68 GLY A C 1
ATOM 512 O O . GLY A 1 68 ? 1.107 12.819 -3.319 1.00 92.19 68 GLY A O 1
ATOM 513 N N . ASN A 1 69 ? 2.876 11.547 -2.832 1.00 93.12 69 ASN A N 1
ATOM 514 C CA . ASN A 1 69 ? 3.390 11.544 -4.198 1.00 93.12 69 ASN A CA 1
ATOM 515 C C . ASN A 1 69 ? 2.466 10.700 -5.108 1.00 93.12 69 ASN A C 1
ATOM 517 O O . ASN A 1 69 ? 2.277 9.519 -4.804 1.00 93.12 69 ASN A O 1
ATOM 521 N N . PRO A 1 70 ? 1.952 11.234 -6.234 1.00 94.31 70 PRO A N 1
ATOM 522 C CA . PRO A 1 70 ? 0.946 10.544 -7.051 1.00 94.31 70 PRO A CA 1
ATOM 523 C C . PRO A 1 70 ? 1.374 9.157 -7.543 1.00 94.31 70 PRO A C 1
ATOM 525 O O . PRO A 1 70 ? 0.616 8.194 -7.440 1.00 94.31 70 PRO A O 1
ATOM 528 N N . VAL A 1 71 ? 2.622 9.024 -8.004 1.00 95.25 71 VAL A N 1
ATOM 529 C CA . VAL A 1 71 ? 3.174 7.741 -8.468 1.00 95.25 71 VAL A CA 1
ATOM 530 C C . VAL A 1 71 ? 3.281 6.745 -7.313 1.00 95.25 71 VAL A C 1
ATOM 532 O O . VAL A 1 71 ? 2.942 5.573 -7.448 1.00 95.25 71 VAL A O 1
ATOM 535 N N . SER A 1 72 ? 3.737 7.207 -6.153 1.00 95.38 72 SER A N 1
ATOM 536 C CA . SER A 1 72 ? 3.832 6.372 -4.955 1.00 95.38 72 SER A CA 1
ATOM 537 C C . SER A 1 72 ? 2.447 5.921 -4.475 1.00 95.38 72 SER A C 1
ATOM 539 O O . SER A 1 72 ? 2.277 4.763 -4.098 1.00 95.38 72 SER A O 1
ATOM 541 N N . SER A 1 73 ? 1.456 6.814 -4.521 1.00 95.62 73 SER A N 1
ATOM 542 C CA . SER A 1 73 ? 0.069 6.535 -4.142 1.00 95.62 73 SER A CA 1
ATOM 543 C C . SER A 1 73 ? -0.548 5.454 -5.029 1.00 95.62 73 SER A C 1
ATOM 545 O O . SER A 1 73 ? -1.006 4.430 -4.525 1.00 95.62 73 SER A O 1
ATOM 547 N N . ILE A 1 74 ? -0.472 5.606 -6.358 1.00 96.19 74 ILE A N 1
ATOM 548 C CA . ILE A 1 74 ? -1.078 4.635 -7.279 1.00 96.19 74 ILE A CA 1
ATOM 549 C C . ILE A 1 74 ? -0.407 3.259 -7.198 1.00 96.19 74 ILE A C 1
ATOM 551 O O . ILE A 1 74 ? -1.099 2.241 -7.209 1.00 96.19 74 ILE A O 1
ATOM 555 N N . VAL A 1 75 ? 0.923 3.210 -7.055 1.00 96.56 75 VAL A N 1
ATOM 556 C CA . VAL A 1 75 ? 1.672 1.951 -6.907 1.00 96.56 75 VAL A CA 1
ATOM 557 C C . VAL A 1 75 ? 1.281 1.240 -5.611 1.00 96.56 75 VAL A C 1
ATOM 559 O O . VAL A 1 75 ? 0.941 0.059 -5.628 1.00 96.56 75 VAL A O 1
ATOM 562 N N . THR A 1 76 ? 1.273 1.954 -4.484 1.00 96.25 76 THR A N 1
ATOM 563 C CA . THR A 1 76 ? 0.929 1.361 -3.181 1.00 96.25 76 THR A CA 1
ATOM 564 C C . THR A 1 76 ? -0.537 0.934 -3.097 1.00 96.25 76 THR A C 1
ATOM 566 O O . THR A 1 76 ? -0.825 -0.125 -2.536 1.00 96.25 76 THR A O 1
ATOM 569 N N . PHE A 1 77 ? -1.456 1.673 -3.728 1.00 97.19 77 PHE A N 1
ATOM 570 C CA . PHE A 1 77 ? -2.852 1.255 -3.860 1.00 97.19 77 PHE A CA 1
ATOM 571 C C . PHE A 1 77 ? -2.971 -0.105 -4.560 1.00 97.19 77 PHE A C 1
ATOM 573 O O . PHE A 1 77 ? -3.597 -1.020 -4.026 1.00 97.19 77 PHE A O 1
ATOM 580 N N . HIS A 1 78 ? -2.335 -0.268 -5.722 1.00 97.00 78 HIS A N 1
ATOM 581 C CA . HIS A 1 78 ? -2.420 -1.502 -6.509 1.00 97.00 78 HIS A CA 1
ATOM 582 C C . HIS A 1 78 ? -1.754 -2.701 -5.831 1.00 97.00 78 HIS A C 1
ATOM 584 O O . HIS A 1 78 ? -2.217 -3.829 -5.990 1.00 97.00 78 HIS A O 1
ATOM 590 N N . LEU A 1 79 ? -0.685 -2.476 -5.067 1.00 95.81 79 LEU A N 1
ATOM 591 C CA . LEU A 1 79 ? 0.047 -3.555 -4.405 1.00 95.81 79 LEU A CA 1
ATOM 592 C C . LEU A 1 79 ? -0.575 -3.996 -3.078 1.00 95.81 79 LEU A C 1
ATOM 594 O O . LEU A 1 79 ? -0.375 -5.142 -2.684 1.00 95.81 79 LEU A O 1
ATOM 598 N N . VAL A 1 80 ? -1.306 -3.115 -2.387 1.00 96.06 80 VAL A N 1
ATOM 599 C CA . VAL A 1 80 ? -1.758 -3.375 -1.008 1.00 96.06 80 VAL A CA 1
ATOM 600 C C . VAL A 1 80 ? -3.263 -3.203 -0.841 1.00 96.06 80 VAL A C 1
ATOM 602 O O . VAL A 1 80 ? -3.942 -4.127 -0.391 1.00 96.06 80 VAL A O 1
ATOM 605 N N . VAL A 1 81 ? -3.811 -2.052 -1.233 1.00 97.75 81 VAL A N 1
ATOM 606 C CA . VAL A 1 81 ? -5.236 -1.752 -1.024 1.00 97.75 81 VAL A CA 1
ATOM 607 C C . VAL A 1 81 ? -6.114 -2.597 -1.944 1.00 97.75 81 VAL A C 1
ATOM 609 O O . VAL A 1 81 ? -7.088 -3.196 -1.495 1.00 97.75 81 VAL A O 1
ATOM 612 N N . HIS A 1 82 ? -5.759 -2.701 -3.223 1.00 97.81 82 HIS A N 1
ATOM 613 C CA . HIS A 1 82 ? -6.545 -3.447 -4.199 1.00 97.81 82 HIS A CA 1
ATOM 614 C C . HIS A 1 82 ? -6.638 -4.955 -3.871 1.00 97.81 82 HIS A C 1
ATOM 616 O O . HIS A 1 82 ? -7.758 -5.477 -3.849 1.00 97.81 82 HIS A O 1
ATOM 622 N N . PRO A 1 83 ? -5.541 -5.662 -3.518 1.00 97.62 83 PRO A N 1
ATOM 623 C CA . PRO A 1 83 ? -5.635 -7.040 -3.035 1.00 97.62 83 PRO A CA 1
ATOM 624 C C . PRO A 1 83 ? -6.439 -7.173 -1.740 1.00 97.62 83 PRO A C 1
ATOM 626 O O . PRO A 1 83 ? -7.185 -8.137 -1.582 1.00 97.62 83 PRO A O 1
ATOM 629 N N . CYS A 1 84 ? -6.354 -6.199 -0.828 1.00 97.38 84 CYS A N 1
ATOM 630 C CA . CYS A 1 84 ? -7.178 -6.190 0.381 1.00 97.38 84 CYS A CA 1
ATOM 631 C C . CYS A 1 84 ? -8.677 -6.137 0.041 1.00 97.38 84 CYS A C 1
ATOM 633 O O . CYS A 1 84 ? -9.438 -6.971 0.530 1.00 97.38 84 CYS A O 1
ATOM 635 N N . ILE A 1 85 ? -9.086 -5.241 -0.864 1.00 97.69 85 ILE A N 1
ATOM 636 C CA . ILE A 1 85 ? -10.471 -5.155 -1.352 1.00 97.69 85 ILE A CA 1
ATOM 637 C C . ILE A 1 85 ? -10.911 -6.490 -1.966 1.00 97.69 85 ILE A C 1
ATOM 639 O O . ILE A 1 85 ? -11.976 -7.001 -1.626 1.00 97.69 85 ILE A O 1
ATOM 643 N N . ARG A 1 86 ? -10.095 -7.090 -2.844 1.00 97.81 86 ARG A N 1
ATOM 644 C CA . ARG A 1 86 ? -10.422 -8.383 -3.470 1.00 97.81 86 ARG A CA 1
ATOM 645 C C . ARG A 1 86 ? -10.572 -9.498 -2.439 1.00 97.81 86 ARG A C 1
ATOM 647 O O . ARG A 1 86 ? -11.520 -10.274 -2.528 1.00 97.81 86 ARG A O 1
ATOM 654 N N . LYS A 1 87 ? -9.698 -9.537 -1.430 1.00 97.19 87 LYS A N 1
ATOM 655 C CA . LYS A 1 87 ? -9.786 -10.498 -0.326 1.00 97.19 87 LYS A CA 1
ATOM 656 C C . LYS A 1 87 ? -11.075 -10.321 0.478 1.00 97.19 87 LYS A C 1
ATOM 658 O O . LYS A 1 87 ? -11.749 -11.309 0.743 1.00 97.19 87 LYS A O 1
ATOM 663 N N . LEU A 1 88 ? -11.459 -9.084 0.810 1.00 95.44 88 LEU A N 1
ATOM 664 C CA . LEU A 1 88 ? -12.729 -8.805 1.497 1.00 95.44 88 LEU A CA 1
ATOM 665 C C . LEU A 1 88 ? -13.954 -9.188 0.655 1.00 95.44 88 LEU A C 1
ATOM 667 O O . LEU A 1 88 ? -14.970 -9.589 1.208 1.00 95.44 88 LEU A O 1
ATOM 671 N N . LYS A 1 89 ? -13.851 -9.117 -0.677 1.00 96.44 89 LYS A N 1
ATOM 672 C CA . LYS A 1 89 ? -14.893 -9.589 -1.601 1.00 96.44 89 LYS A CA 1
ATOM 673 C C . LYS A 1 89 ? -14.915 -11.112 -1.807 1.00 96.44 89 LYS A C 1
ATOM 675 O O . LYS A 1 89 ? -15.710 -11.581 -2.613 1.00 96.44 89 LYS A O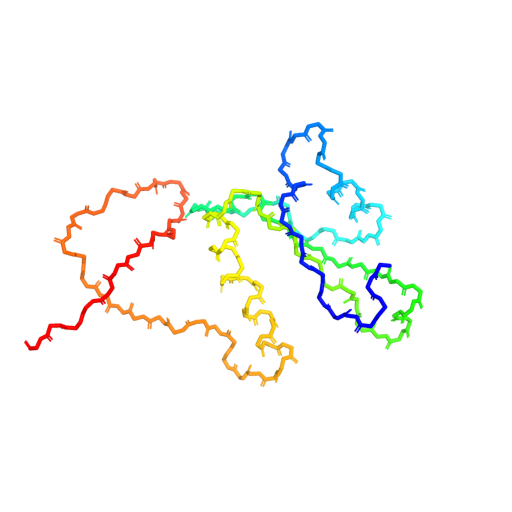 1
ATOM 680 N N . GLY A 1 90 ? -14.054 -11.877 -1.131 1.00 97.44 90 GLY A N 1
ATOM 681 C CA . GLY A 1 90 ? -14.034 -13.341 -1.216 1.00 97.44 90 GLY A CA 1
ATOM 682 C C . GLY A 1 90 ? -13.310 -13.911 -2.440 1.00 97.44 90 GLY A C 1
ATOM 683 O O . GLY A 1 90 ? -13.540 -15.060 -2.803 1.00 97.44 90 GLY A O 1
ATOM 684 N N . PHE A 1 91 ? -12.437 -13.140 -3.096 1.00 97.75 91 PHE A N 1
ATOM 685 C CA . PHE A 1 91 ? -11.632 -13.663 -4.204 1.00 97.75 91 PHE A CA 1
ATOM 686 C C . PHE A 1 91 ? -10.625 -14.696 -3.682 1.00 97.75 91 PHE A C 1
ATOM 688 O O . PHE A 1 91 ? -9.841 -14.384 -2.784 1.00 97.75 91 PHE A O 1
ATOM 695 N N . ALA A 1 92 ? -10.610 -15.889 -4.287 1.00 96.25 92 ALA A N 1
ATOM 696 C CA . ALA A 1 92 ? -9.675 -16.962 -3.934 1.00 96.25 92 ALA A CA 1
ATOM 697 C C . ALA A 1 92 ? -8.208 -16.551 -4.155 1.00 96.25 92 ALA A C 1
ATOM 699 O O . ALA A 1 92 ? -7.365 -16.772 -3.289 1.00 96.25 92 ALA A O 1
ATOM 700 N N . ASP A 1 93 ? -7.928 -15.884 -5.280 1.00 96.56 93 ASP A N 1
ATOM 701 C CA . ASP A 1 93 ? -6.666 -15.186 -5.524 1.00 96.56 93 ASP A CA 1
ATOM 702 C C . ASP A 1 93 ? -6.916 -13.666 -5.562 1.00 96.56 93 ASP A C 1
ATOM 704 O O . ASP A 1 93 ? -7.520 -13.152 -6.517 1.00 96.56 93 ASP A O 1
ATOM 708 N N . PRO A 1 94 ? -6.504 -12.918 -4.523 1.00 96.62 94 PRO A N 1
ATOM 709 C CA . PRO A 1 94 ? -6.690 -11.475 -4.465 1.00 96.62 94 PRO A CA 1
ATOM 710 C C . PRO A 1 94 ? -5.596 -10.687 -5.200 1.00 96.62 94 PRO A C 1
ATOM 712 O O . PRO A 1 94 ? -5.722 -9.468 -5.340 1.00 96.62 94 PRO A O 1
ATOM 715 N N . TYR A 1 95 ? -4.516 -11.327 -5.654 1.00 95.44 95 TYR A N 1
ATOM 716 C CA . TYR A 1 95 ? -3.352 -10.628 -6.187 1.00 95.44 95 TYR A CA 1
ATOM 717 C C . TYR A 1 95 ? -3.522 -10.225 -7.658 1.00 95.44 95 TYR A C 1
ATOM 719 O O . TYR A 1 95 ? -4.356 -10.745 -8.406 1.00 95.44 95 TYR A O 1
ATOM 727 N N . LEU A 1 96 ? -2.741 -9.229 -8.085 1.00 90.69 96 LEU A N 1
ATOM 728 C CA . LEU A 1 96 ? -2.663 -8.838 -9.492 1.00 90.69 96 LEU A CA 1
ATOM 729 C C . LEU A 1 96 ? -1.925 -9.913 -10.294 1.00 90.69 96 LEU A C 1
ATOM 731 O O . LEU A 1 96 ? -0.917 -10.453 -9.831 1.00 90.69 96 LEU A O 1
ATOM 735 N N . ARG A 1 97 ? -2.397 -10.173 -11.519 1.00 92.50 97 ARG A N 1
ATOM 736 C CA . ARG A 1 97 ? -1.731 -11.088 -12.449 1.00 92.50 97 ARG A CA 1
ATOM 737 C C . ARG A 1 97 ? -0.297 -10.619 -12.691 1.00 92.50 97 ARG A C 1
ATOM 739 O O . ARG A 1 97 ? -0.062 -9.451 -12.994 1.00 92.50 97 ARG A O 1
ATOM 746 N N . ARG A 1 98 ? 0.651 -11.548 -12.589 1.00 94.38 98 ARG A N 1
ATOM 747 C CA . ARG A 1 98 ? 2.059 -11.327 -12.927 1.00 94.38 98 ARG A CA 1
ATOM 748 C C . ARG A 1 98 ? 2.397 -12.115 -14.179 1.00 94.38 98 ARG A C 1
ATOM 750 O O . ARG A 1 98 ? 1.952 -13.248 -14.340 1.00 94.38 98 ARG A O 1
ATOM 757 N N . VAL A 1 99 ? 3.198 -11.512 -15.040 1.00 94.94 99 VAL A N 1
ATOM 758 C CA . VAL A 1 99 ? 3.767 -12.160 -16.221 1.00 94.94 99 VAL A CA 1
ATOM 759 C C . VAL A 1 99 ? 5.276 -11.984 -16.177 1.00 94.94 99 VAL A C 1
ATOM 761 O O . VAL A 1 99 ? 5.773 -10.997 -15.631 1.00 94.94 99 VAL A O 1
ATOM 764 N N . ARG A 1 100 ? 6.008 -12.960 -16.710 1.00 95.88 100 ARG A N 1
ATOM 765 C CA . ARG A 1 100 ? 7.442 -12.813 -16.961 1.00 95.88 100 ARG A CA 1
ATOM 766 C C . ARG A 1 100 ? 7.602 -12.200 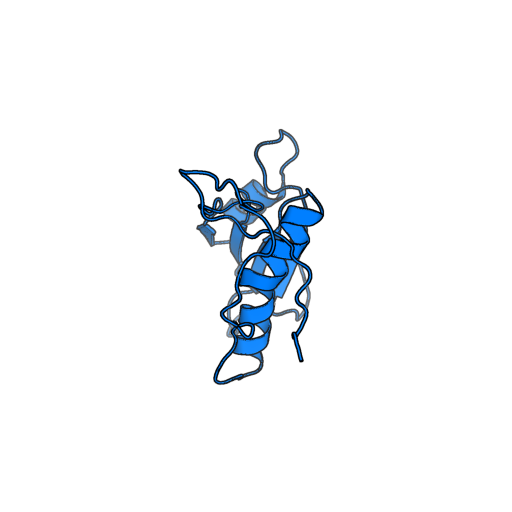-18.347 1.00 95.88 100 ARG A C 1
ATOM 768 O O . ARG A 1 100 ? 6.925 -12.632 -19.272 1.00 95.88 100 ARG A O 1
ATOM 775 N N . ALA A 1 101 ? 8.465 -11.200 -18.463 1.00 94.31 101 ALA A N 1
ATOM 776 C CA . ALA A 1 101 ? 8.745 -10.504 -19.711 1.00 94.31 101 ALA A CA 1
ATOM 777 C C . ALA A 1 101 ? 10.233 -10.151 -19.773 1.00 94.31 101 ALA A C 1
ATOM 779 O O . ALA A 1 101 ? 10.881 -10.005 -18.733 1.00 94.31 101 ALA A O 1
ATOM 780 N N . LEU A 1 102 ? 10.757 -10.014 -20.989 1.00 94.56 102 LEU A N 1
ATOM 781 C CA . LEU A 1 102 ? 12.103 -9.508 -21.229 1.00 94.56 102 LEU A CA 1
ATOM 782 C C . LEU A 1 102 ? 12.061 -7.981 -21.300 1.00 94.56 102 LEU A C 1
ATOM 784 O O . LEU A 1 102 ? 11.126 -7.391 -21.839 1.00 94.56 102 LEU A O 1
ATOM 788 N N . THR A 1 103 ? 13.070 -7.327 -20.735 1.00 94.25 103 THR A N 1
ATOM 789 C CA . THR A 1 103 ? 13.201 -5.873 -20.824 1.00 94.25 103 THR A CA 1
ATOM 790 C C . THR A 1 103 ? 13.789 -5.496 -22.178 1.00 94.25 103 THR A C 1
ATOM 792 O O . THR A 1 103 ? 14.857 -5.989 -22.533 1.00 94.25 103 THR A O 1
ATOM 795 N N . SER A 1 104 ? 13.148 -4.579 -22.904 1.00 93.25 104 SER A N 1
ATOM 796 C CA . SER A 1 104 ? 13.668 -4.062 -24.180 1.00 93.25 104 SER A CA 1
ATOM 797 C C . SER A 1 104 ? 14.923 -3.198 -24.015 1.00 93.25 104 SER A C 1
ATOM 799 O O . SER A 1 104 ? 15.663 -2.982 -24.969 1.00 93.25 104 SER A O 1
ATOM 801 N N . THR A 1 105 ? 15.157 -2.672 -22.812 1.00 91.38 105 THR A N 1
ATOM 802 C CA . THR A 1 105 ? 16.332 -1.873 -22.458 1.00 91.38 105 THR A CA 1
ATOM 803 C C . THR A 1 105 ? 16.880 -2.305 -21.097 1.00 91.38 105 THR A C 1
ATOM 805 O O . THR A 1 105 ? 16.112 -2.777 -20.253 1.00 91.38 105 THR A O 1
ATOM 808 N N . PRO A 1 106 ? 18.191 -2.138 -20.836 1.00 93.19 106 PRO A N 1
ATOM 809 C CA . PRO A 1 106 ? 18.751 -2.391 -19.513 1.00 93.19 106 PRO A CA 1
ATOM 810 C C . PRO A 1 106 ? 18.082 -1.522 -18.441 1.00 93.19 106 PRO A C 1
ATOM 812 O O . PRO A 1 106 ? 17.952 -0.307 -18.603 1.00 93.19 106 PRO A O 1
ATOM 815 N N . LEU A 1 107 ? 17.696 -2.133 -17.319 1.00 90.75 107 LEU A N 1
ATOM 816 C CA . LEU A 1 107 ? 17.163 -1.426 -16.156 1.00 90.75 107 LEU A CA 1
ATOM 817 C C . LEU A 1 107 ? 18.229 -1.336 -15.066 1.00 90.75 107 LEU A C 1
ATOM 819 O O . LEU A 1 107 ? 18.690 -2.351 -14.546 1.00 90.75 107 LEU A O 1
ATOM 823 N N . LYS A 1 108 ? 18.590 -0.111 -14.679 1.00 90.44 108 LYS A N 1
ATOM 824 C CA . LYS A 1 108 ? 19.383 0.123 -13.470 1.00 90.44 108 LYS A CA 1
ATOM 825 C C . LYS A 1 108 ? 18.455 0.092 -12.259 1.00 90.44 108 LYS A C 1
ATOM 827 O O . LYS A 1 108 ? 17.599 0.964 -12.128 1.00 90.44 108 LYS A O 1
ATOM 832 N N . LEU A 1 109 ? 18.650 -0.894 -11.392 1.00 90.31 109 LEU A N 1
ATOM 833 C CA . LEU A 1 109 ? 17.848 -1.087 -10.186 1.00 90.31 109 LEU A CA 1
ATOM 834 C C . LEU A 1 109 ? 18.521 -0.448 -8.963 1.00 90.31 109 LEU A C 1
ATOM 836 O O . LEU A 1 109 ? 19.748 -0.393 -8.868 1.00 90.31 109 LEU A O 1
ATOM 840 N N . ASP A 1 110 ? 17.709 0.030 -8.024 1.00 93.12 110 ASP A N 1
ATOM 841 C CA . ASP A 1 110 ? 18.129 0.384 -6.668 1.00 93.12 110 ASP A CA 1
ATOM 842 C C . ASP A 1 110 ? 18.630 -0.883 -5.944 1.00 93.12 110 ASP A C 1
ATOM 844 O O . ASP A 1 110 ? 17.918 -1.891 -5.916 1.00 93.12 110 ASP A O 1
ATOM 848 N N . PRO A 1 111 ? 19.858 -0.869 -5.392 1.00 94.31 111 PRO A N 1
ATOM 849 C CA . PRO A 1 111 ? 20.455 -2.050 -4.772 1.00 94.31 111 PRO A CA 1
ATOM 850 C C . PRO A 1 111 ? 19.842 -2.385 -3.405 1.00 94.31 111 PRO A C 1
ATOM 852 O O . PRO A 1 111 ? 20.018 -3.499 -2.920 1.00 94.31 111 PRO A O 1
ATOM 855 N N . GLU A 1 112 ? 19.138 -1.443 -2.771 1.00 95.12 112 GLU A N 1
ATOM 856 C CA . GLU A 1 112 ? 18.599 -1.609 -1.418 1.00 95.12 112 GLU A CA 1
ATOM 857 C C . GLU A 1 112 ? 17.107 -1.939 -1.422 1.00 95.12 112 GLU A C 1
ATOM 859 O O . GLU A 1 112 ? 16.615 -2.667 -0.557 1.00 95.12 112 GLU A O 1
ATOM 864 N N . ARG A 1 113 ? 16.351 -1.356 -2.358 1.00 94.69 113 ARG A N 1
ATOM 865 C CA . ARG A 1 113 ? 14.888 -1.417 -2.351 1.00 94.69 113 ARG A CA 1
ATOM 866 C C . ARG A 1 113 ? 14.350 -2.030 -3.633 1.00 94.69 113 ARG A C 1
ATOM 868 O O . ARG A 1 1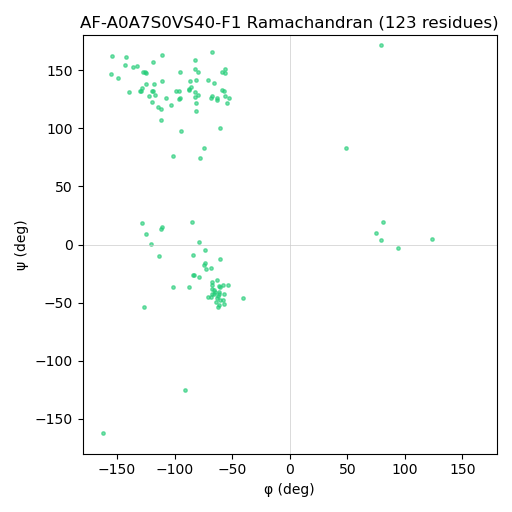13 ? 14.599 -1.481 -4.704 1.00 94.69 113 ARG A O 1
ATOM 875 N N . PRO A 1 114 ? 13.488 -3.058 -3.529 1.00 95.75 114 PRO A N 1
ATOM 876 C CA . PRO A 1 114 ? 12.727 -3.542 -4.670 1.00 95.75 114 PRO A CA 1
ATOM 877 C C . PRO A 1 114 ? 11.966 -2.405 -5.361 1.00 95.75 114 PRO A C 1
ATOM 879 O O . PRO A 1 114 ? 11.204 -1.663 -4.721 1.00 95.75 114 PRO A O 1
ATOM 882 N N . GLU A 1 115 ? 12.184 -2.279 -6.670 1.00 95.06 115 GLU A N 1
ATOM 883 C CA . GLU A 1 115 ? 11.582 -1.238 -7.495 1.00 95.06 115 GLU A CA 1
ATOM 884 C C . GLU A 1 115 ? 10.350 -1.738 -8.251 1.00 95.06 115 GLU A C 1
ATOM 886 O O . GLU A 1 115 ? 10.372 -2.750 -8.948 1.00 95.06 115 GLU A O 1
ATOM 891 N N . TYR A 1 116 ? 9.278 -0.959 -8.175 1.00 94.56 116 TYR A N 1
ATOM 892 C CA . TYR A 1 116 ? 8.061 -1.125 -8.955 1.00 94.56 116 TYR A CA 1
ATOM 893 C C . TYR A 1 116 ? 8.079 -0.108 -10.101 1.00 94.56 116 TYR A C 1
ATOM 895 O O . TYR A 1 116 ? 7.436 0.951 -10.055 1.00 94.56 116 TYR A O 1
ATOM 903 N N . HIS A 1 117 ? 8.887 -0.411 -11.120 1.00 92.19 117 HIS A N 1
ATOM 904 C CA . HIS A 1 117 ? 8.958 0.376 -12.348 1.00 92.19 117 HIS A CA 1
ATOM 905 C C . HIS A 1 117 ? 7.639 0.288 -13.115 1.00 92.19 117 HIS A C 1
ATOM 907 O O . HIS A 1 117 ? 7.034 -0.776 -13.235 1.00 92.19 117 HIS A O 1
ATOM 913 N N . ARG A 1 118 ? 7.199 1.423 -13.662 1.00 91.69 118 ARG A N 1
ATOM 914 C CA . ARG A 1 118 ? 6.086 1.436 -14.611 1.00 91.69 118 ARG A CA 1
ATOM 915 C C . ARG A 1 118 ? 6.658 1.088 -15.976 1.00 91.69 118 ARG A C 1
ATOM 917 O O . ARG A 1 118 ? 7.662 1.672 -16.375 1.00 91.69 118 ARG A O 1
ATOM 924 N N . VAL A 1 119 ? 6.023 0.147 -16.659 1.00 93.25 119 VAL A N 1
ATOM 925 C CA . VAL A 1 119 ? 6.460 -0.363 -17.959 1.00 93.25 119 VAL A CA 1
ATOM 926 C C . VAL A 1 119 ? 5.274 -0.405 -18.913 1.00 93.25 119 VAL A C 1
ATOM 928 O O . VAL A 1 119 ? 4.130 -0.527 -18.474 1.00 93.25 119 VAL A O 1
ATOM 931 N N . MET A 1 120 ? 5.550 -0.320 -20.212 1.00 94.25 120 MET A N 1
ATOM 932 C CA . MET A 1 120 ? 4.592 -0.721 -21.237 1.00 94.25 120 MET A CA 1
ATOM 933 C C . MET A 1 120 ? 4.918 -2.150 -21.649 1.00 94.25 120 MET A C 1
ATOM 935 O O . MET A 1 120 ? 6.056 -2.439 -22.011 1.00 94.25 120 MET A O 1
ATOM 939 N N . LEU A 1 121 ? 3.926 -3.031 -21.568 1.00 94.69 121 LEU A N 1
ATOM 940 C CA . LEU A 1 121 ? 4.045 -4.409 -22.020 1.00 94.69 121 LEU A CA 1
ATOM 941 C C . LEU A 1 121 ? 3.491 -4.510 -23.442 1.00 94.69 121 LEU A C 1
ATOM 943 O O . LEU A 1 121 ? 2.397 -4.012 -23.709 1.00 94.69 121 LEU A O 1
ATOM 947 N N . LYS A 1 122 ? 4.241 -5.159 -24.328 1.00 94.12 122 LYS A N 1
ATOM 948 C CA . LYS A 1 122 ? 3.806 -5.540 -25.672 1.00 94.12 122 LYS A CA 1
ATOM 949 C C . LYS A 1 122 ? 3.997 -7.045 -25.834 1.00 94.12 122 LYS A C 1
ATOM 951 O O . LYS A 1 122 ? 4.877 -7.615 -25.192 1.00 94.12 122 LYS A O 1
ATOM 956 N N . TRP A 1 123 ? 3.125 -7.663 -26.621 1.00 94.00 123 TRP A N 1
ATOM 957 C CA . TRP A 1 123 ? 3.300 -9.034 -27.080 1.00 94.00 123 TRP A CA 1
ATOM 958 C C . TRP A 1 123 ? 3.953 -8.954 -28.456 1.00 94.00 123 TRP A C 1
ATOM 960 O O . TRP A 1 123 ? 3.459 -8.202 -29.296 1.00 94.00 123 TRP A O 1
ATOM 970 N N . ASP A 1 124 ? 5.069 -9.651 -28.636 1.00 85.06 124 ASP A N 1
ATOM 971 C CA . ASP A 1 124 ? 5.695 -9.796 -29.948 1.00 85.06 124 ASP A CA 1
ATOM 972 C C . ASP A 1 124 ? 5.017 -10.980 -30.654 1.00 85.06 124 ASP A C 1
ATOM 974 O O . ASP A 1 124 ? 4.742 -11.999 -30.010 1.00 85.06 124 ASP A O 1
ATOM 978 N N . ASP A 1 125 ? 4.691 -10.809 -31.935 1.00 72.31 125 ASP A N 1
ATOM 979 C CA . ASP A 1 125 ? 4.102 -11.858 -32.781 1.00 72.31 125 ASP A CA 1
ATOM 980 C C . ASP A 1 125 ? 5.126 -12.945 -33.153 1.00 72.31 125 ASP A C 1
ATOM 982 O O . ASP A 1 125 ? 6.310 -12.601 -33.392 1.00 72.31 125 ASP A O 1
#

Nearest PDB structures (foldseek):
  6gax-assembly1_A-2  TM=9.714E-01  e=6.834E-12  Arabidopsis thaliana
  6etd-assembly1_A-2  TM=9.659E-01  e=5.997E-12  Arabidopsis thaliana
  6etf-assembly1_A  TM=9.632E-01  e=8.875E-12  Arabidopsis thaliana
  6gbf-assembly1_A-2  TM=9.649E-01  e=1.080E-11  Arabidopsis thaliana
  6gb9-assembly1_A-2  TM=9.646E-01  e=5.902E-11  Arabidopsis thaliana

Radius of gyration: 17.08 Å; Cα contacts (8 Å, |Δi|>4): 183; chains: 1; bounding box: 41×36×52 Å

pLDDT: mean 90.65, std 8.37, range [56.72, 97.81]